Protein AF-A0A6M1SH37-F1 (afdb_monomer_lite)

Organism: NCBI:txid2714858

InterPro domains:
  IPR042099 ANL, N-terminal domain [G3DSA:3.40.50.12780] (3-88)

Structure (mmCIF, N/CA/C/O backbone):
data_AF-A0A6M1SH37-F1
#
_entry.id   AF-A0A6M1SH37-F1
#
loop_
_atom_site.group_PDB
_atom_site.id
_atom_site.type_symbol
_atom_site.label_atom_id
_atom_site.label_alt_id
_atom_site.label_comp_id
_atom_site.label_asym_id
_atom_site.label_entity_id
_atom_site.label_seq_id
_atom_site.pdbx_PDB_ins_code
_atom_site.Cartn_x
_atom_site.Cartn_y
_atom_site.Cartn_z
_atom_site.occupancy
_atom_site.B_iso_or_equiv
_atom_site.auth_seq_id
_atom_site.auth_comp_id
_atom_site.auth_asym_id
_atom_site.auth_atom_id
_atom_site.pdbx_PDB_model_num
ATOM 1 N N . MET A 1 1 ? 3.973 -15.661 -2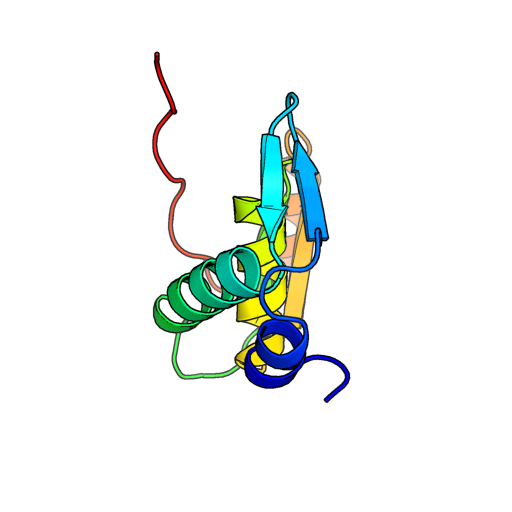.166 1.00 54.16 1 MET A N 1
ATOM 2 C CA . MET A 1 1 ? 4.326 -14.276 -1.790 1.00 54.16 1 MET A CA 1
ATOM 3 C C . MET A 1 1 ? 3.697 -13.984 -0.432 1.00 54.16 1 MET A C 1
ATOM 5 O O . MET A 1 1 ? 2.637 -14.534 -0.172 1.00 54.16 1 MET A O 1
ATOM 9 N N . PHE A 1 2 ? 4.353 -13.228 0.453 1.00 61.03 2 PHE A N 1
ATOM 10 C CA . PHE A 1 2 ? 3.950 -13.089 1.868 1.00 61.03 2 PHE A CA 1
ATOM 11 C C . PHE A 1 2 ? 2.680 -12.244 2.105 1.00 61.03 2 PHE A C 1
ATOM 13 O O . PHE A 1 2 ? 2.158 -12.235 3.214 1.00 61.03 2 PHE A O 1
ATOM 20 N N . PHE A 1 3 ? 2.168 -11.562 1.079 1.00 70.19 3 PHE A N 1
ATOM 21 C CA . PHE A 1 3 ? 1.003 -10.684 1.150 1.00 70.19 3 PHE A CA 1
ATOM 22 C C . PHE A 1 3 ? 0.224 -10.762 -0.170 1.00 70.19 3 PHE A C 1
ATOM 24 O O . PHE A 1 3 ? 0.854 -10.877 -1.221 1.00 70.19 3 PHE A O 1
ATOM 31 N N . SER A 1 4 ? -1.114 -10.715 -0.113 1.00 84.38 4 SER A N 1
ATOM 32 C CA . SER A 1 4 ? -1.933 -10.418 -1.294 1.00 84.38 4 SER A CA 1
ATOM 33 C C . SER A 1 4 ? -3.152 -9.565 -0.954 1.00 84.38 4 SER A C 1
ATOM 35 O O . SER A 1 4 ? -3.719 -9.707 0.135 1.00 84.38 4 SER A O 1
ATOM 37 N N . GLU A 1 5 ? -3.591 -8.723 -1.889 1.00 88.06 5 GLU A N 1
ATOM 38 C CA . GLU A 1 5 ? -4.796 -7.893 -1.737 1.00 88.06 5 GLU A CA 1
ATOM 39 C C . GLU A 1 5 ? -6.028 -8.732 -1.375 1.00 88.06 5 GLU A C 1
ATOM 41 O O . GLU A 1 5 ? -6.778 -8.394 -0.457 1.00 88.06 5 GLU A O 1
ATOM 46 N N . SER A 1 6 ? -6.203 -9.874 -2.042 1.00 88.25 6 SER A N 1
ATOM 47 C CA . SER A 1 6 ? -7.359 -10.746 -1.833 1.00 88.25 6 SER A CA 1
ATOM 48 C C . SER A 1 6 ? -7.342 -11.413 -0.456 1.00 88.25 6 SER A C 1
ATOM 50 O O . SER A 1 6 ? -8.398 -11.624 0.144 1.00 88.25 6 SER A O 1
ATOM 52 N N . HIS A 1 7 ? -6.153 -11.690 0.093 1.00 91.25 7 HIS A N 1
ATOM 53 C CA . HIS A 1 7 ? -6.023 -12.158 1.471 1.00 91.25 7 HIS A CA 1
ATOM 54 C C . HIS A 1 7 ? -6.423 -11.066 2.470 1.00 91.25 7 HIS A C 1
ATOM 56 O O . HIS A 1 7 ? -7.162 -11.355 3.409 1.00 91.25 7 HIS A O 1
ATOM 62 N N . LEU A 1 8 ? -6.037 -9.806 2.242 1.00 90.62 8 LEU A N 1
ATOM 63 C CA . LEU A 1 8 ? -6.488 -8.690 3.081 1.00 90.62 8 LEU A CA 1
ATOM 64 C C . LEU A 1 8 ? -7.998 -8.520 3.051 1.00 90.62 8 LEU A C 1
ATOM 66 O O . LEU A 1 8 ? -8.638 -8.444 4.098 1.00 90.62 8 LEU A O 1
ATOM 70 N N . ARG A 1 9 ? -8.578 -8.534 1.853 1.00 93.88 9 ARG A N 1
ATOM 71 C CA . ARG A 1 9 ? -10.023 -8.417 1.665 1.00 93.88 9 ARG A CA 1
ATOM 72 C C . ARG A 1 9 ? -10.807 -9.505 2.395 1.00 93.88 9 ARG A C 1
ATOM 74 O O . ARG A 1 9 ? -11.928 -9.243 2.824 1.00 93.88 9 ARG A O 1
ATOM 81 N N . SER A 1 10 ? -10.233 -10.698 2.572 1.00 95.12 10 SER A N 1
ATOM 82 C CA . SER A 1 10 ? -10.897 -11.810 3.266 1.00 95.12 10 SER A CA 1
ATOM 83 C C . SER A 1 10 ? -11.231 -11.512 4.736 1.00 95.12 10 SER A C 1
ATOM 85 O O . SER A 1 10 ? -12.182 -12.077 5.270 1.00 95.12 10 SER A O 1
ATOM 87 N N . PHE A 1 11 ? -10.522 -10.571 5.369 1.00 95.56 11 PHE A N 1
ATOM 88 C CA . PHE A 1 11 ? -10.830 -10.101 6.722 1.00 95.56 11 PHE A CA 1
ATOM 89 C C . PHE A 1 11 ? -11.973 -9.070 6.761 1.00 95.56 11 PHE A C 1
ATOM 91 O O . PHE A 1 11 ? -12.431 -8.704 7.843 1.00 95.56 11 PHE A O 1
ATOM 98 N N . GLY A 1 12 ? -12.467 -8.621 5.603 1.00 95.12 12 GLY A N 1
ATOM 99 C CA . GLY A 1 12 ? -13.704 -7.856 5.466 1.00 95.12 12 GLY A CA 1
ATOM 100 C C . GLY A 1 12 ? -13.750 -6.582 6.312 1.00 95.12 12 GLY A C 1
ATOM 101 O O . GLY A 1 12 ? -12.844 -5.751 6.272 1.00 95.12 12 GLY A O 1
ATOM 102 N N . ALA A 1 13 ? -14.835 -6.432 7.075 1.00 96.94 13 ALA A N 1
ATOM 103 C CA . ALA A 1 13 ? -15.118 -5.252 7.894 1.00 96.94 13 ALA A CA 1
ATOM 104 C C . ALA A 1 13 ? -14.335 -5.198 9.222 1.00 96.94 13 ALA A C 1
ATOM 106 O O . ALA A 1 13 ? -14.586 -4.317 10.044 1.00 96.94 13 ALA A O 1
ATOM 107 N N . ASN A 1 14 ? -13.400 -6.122 9.464 1.00 97.81 14 ASN A N 1
ATOM 108 C CA . ASN A 1 14 ? -12.595 -6.088 10.680 1.00 97.81 14 ASN A CA 1
ATOM 109 C C . ASN A 1 14 ? -11.698 -4.832 10.708 1.00 97.81 14 ASN A C 1
ATOM 111 O O . ASN A 1 14 ? -11.163 -4.447 9.661 1.00 97.81 14 ASN A O 1
ATOM 115 N N . PRO A 1 15 ? -11.490 -4.205 11.881 1.00 97.69 15 PRO A N 1
ATOM 116 C CA . PRO A 1 15 ? -10.536 -3.110 12.047 1.00 97.69 15 PRO A CA 1
ATOM 117 C C . PRO A 1 15 ? -9.124 -3.496 11.591 1.00 97.69 15 PRO A C 1
ATOM 119 O O . PRO A 1 15 ? -8.627 -4.555 11.969 1.00 97.69 15 PRO A O 1
ATOM 122 N N . CYS A 1 16 ? -8.472 -2.630 10.812 1.00 96.00 16 CYS A N 1
ATOM 123 C CA . CYS A 1 16 ? -7.122 -2.852 10.288 1.00 96.00 16 CYS A CA 1
ATOM 124 C C . CYS A 1 16 ? -6.151 -1.754 10.732 1.00 96.00 16 CYS A C 1
ATOM 126 O O . CYS A 1 16 ? -5.157 -2.040 11.396 1.00 96.00 16 CYS A O 1
ATOM 128 N N . LEU A 1 17 ? -6.451 -0.495 10.399 1.00 95.88 17 LEU A N 1
ATOM 129 C CA . LEU A 1 17 ? -5.594 0.653 10.703 1.00 95.88 17 LEU A CA 1
ATOM 130 C C . LEU A 1 17 ? -6.352 1.684 11.529 1.00 95.88 17 LEU A C 1
ATOM 132 O O . LEU A 1 17 ? -7.539 1.914 11.306 1.00 95.88 17 LEU A O 1
ATOM 136 N N . VAL A 1 18 ? -5.644 2.336 12.449 1.00 95.81 18 VAL A N 1
ATOM 137 C CA . VAL A 1 18 ? -6.158 3.456 13.242 1.00 95.81 18 VAL A CA 1
ATOM 138 C C . VAL A 1 18 ? -5.285 4.670 12.971 1.00 95.81 18 VAL A C 1
ATOM 140 O O . VAL A 1 18 ? -4.066 4.598 13.108 1.00 95.81 18 VAL A O 1
ATOM 143 N N . HIS A 1 19 ? -5.904 5.778 12.579 1.00 95.00 19 HIS A N 1
ATOM 144 C CA . HIS A 1 19 ? -5.217 7.033 12.302 1.00 95.00 19 HIS A CA 1
ATOM 145 C C . HIS A 1 19 ? -6.135 8.205 12.644 1.00 95.00 19 HIS A C 1
ATOM 147 O O . HIS A 1 19 ? -7.273 8.237 12.184 1.00 95.00 19 HIS A O 1
ATOM 153 N N . GLU A 1 20 ? -5.658 9.131 13.480 1.00 94.25 20 GLU A N 1
ATOM 154 C CA . GLU A 1 20 ? -6.391 10.351 13.869 1.00 94.25 20 GLU A CA 1
ATOM 155 C C . GLU A 1 20 ? -7.840 10.090 14.332 1.00 94.25 20 GLU A C 1
ATOM 157 O O . GLU A 1 20 ? -8.781 10.787 13.968 1.00 94.25 20 GLU A O 1
ATOM 162 N N . GLY A 1 21 ? -8.042 9.032 15.125 1.00 94.19 21 GLY A N 1
ATOM 163 C CA . GLY A 1 21 ? -9.364 8.654 15.643 1.00 94.19 21 GLY A CA 1
ATOM 164 C C . GLY A 1 21 ? -10.281 7.956 14.631 1.00 94.19 21 GLY A C 1
ATOM 165 O O . GLY A 1 21 ? -11.355 7.492 15.009 1.00 94.19 21 GLY A O 1
ATOM 166 N N . ARG A 1 22 ? -9.856 7.808 13.371 1.00 95.88 22 ARG A N 1
ATOM 167 C CA . ARG A 1 22 ? -10.553 7.014 12.357 1.00 95.88 22 ARG A CA 1
ATOM 168 C C . ARG A 1 22 ? -9.993 5.597 12.299 1.00 95.88 22 ARG A C 1
ATOM 170 O O . ARG A 1 22 ? -8.781 5.387 12.275 1.00 95.88 22 ARG A O 1
ATOM 177 N N . VAL A 1 23 ? -10.895 4.625 12.209 1.00 97.19 23 VAL A N 1
ATOM 178 C CA . VAL A 1 23 ? -10.562 3.220 11.959 1.00 97.19 23 VAL A CA 1
ATOM 179 C C . VAL A 1 23 ? -10.856 2.903 10.497 1.00 97.19 23 VAL A C 1
ATOM 181 O O . VAL A 1 23 ? -11.964 3.146 10.031 1.00 97.19 23 VAL A O 1
ATOM 184 N N . SER A 1 24 ? -9.864 2.376 9.783 1.00 96.94 24 SER A N 1
ATOM 185 C CA . SER A 1 24 ? -10.042 1.783 8.454 1.00 96.94 24 SER A CA 1
ATOM 186 C C . SER A 1 24 ? -10.133 0.268 8.586 1.00 96.94 24 SER A C 1
ATOM 188 O O . SER A 1 24 ? -9.346 -0.353 9.309 1.00 96.94 24 SER A O 1
ATOM 190 N N . THR A 1 25 ? -11.086 -0.327 7.885 1.00 97.69 25 THR A N 1
ATOM 191 C CA . THR A 1 25 ? -11.280 -1.774 7.809 1.00 97.69 25 THR A CA 1
ATOM 192 C C . THR A 1 25 ? -10.289 -2.426 6.850 1.00 97.69 25 THR A C 1
ATOM 194 O O . THR A 1 25 ? -9.704 -1.774 5.983 1.00 97.69 25 THR A O 1
ATOM 197 N N . TYR A 1 26 ? -10.117 -3.740 6.971 1.00 97.31 26 TYR A N 1
ATOM 198 C CA . TYR A 1 26 ? -9.295 -4.516 6.043 1.00 97.31 26 TYR A CA 1
ATOM 199 C C . TYR A 1 26 ? -9.774 -4.407 4.588 1.00 97.31 26 TYR A C 1
ATOM 201 O O . TYR A 1 26 ? -8.949 -4.287 3.684 1.00 97.31 26 TYR A O 1
ATOM 209 N N . ALA A 1 27 ? -11.091 -4.396 4.356 1.00 96.69 27 ALA A N 1
ATOM 210 C CA . ALA A 1 27 ? -11.665 -4.205 3.026 1.00 96.69 27 ALA A CA 1
ATOM 211 C C . ALA A 1 27 ? -11.322 -2.828 2.432 1.00 96.69 27 ALA A C 1
ATOM 213 O O . ALA A 1 27 ? -10.935 -2.751 1.269 1.00 96.69 27 ALA A O 1
ATOM 214 N N . GLU A 1 28 ? -11.403 -1.753 3.222 1.00 96.94 28 GLU A N 1
ATOM 215 C CA . GLU A 1 28 ? -11.030 -0.404 2.767 1.00 96.94 28 GLU A CA 1
ATOM 216 C C . GLU A 1 28 ? -9.534 -0.305 2.445 1.00 96.94 28 GLU A C 1
ATOM 218 O O . GLU A 1 28 ? -9.156 0.243 1.411 1.00 96.94 28 GLU A O 1
ATOM 223 N N . VAL A 1 29 ? -8.671 -0.885 3.287 1.00 96.44 29 VAL A N 1
ATOM 224 C CA . VAL A 1 29 ? -7.222 -0.917 3.032 1.00 96.44 29 VAL A CA 1
ATOM 225 C C . VAL A 1 29 ? -6.898 -1.741 1.782 1.00 96.44 29 VAL A C 1
ATOM 227 O O . VAL A 1 29 ? -6.039 -1.338 0.999 1.00 96.44 29 VAL A O 1
ATOM 230 N N . ALA A 1 30 ? -7.600 -2.856 1.552 1.00 96.38 30 ALA A N 1
ATOM 231 C CA . ALA A 1 30 ? -7.442 -3.671 0.347 1.00 96.38 30 ALA A CA 1
ATOM 232 C C . ALA A 1 30 ? -7.809 -2.893 -0.928 1.00 96.38 30 ALA A C 1
ATOM 234 O O . ALA A 1 30 ? -7.079 -2.961 -1.915 1.00 96.38 30 ALA A O 1
ATOM 235 N N . GLU A 1 31 ? -8.894 -2.111 -0.907 1.00 96.31 31 GLU A N 1
ATOM 236 C CA . GLU A 1 31 ? -9.262 -1.256 -2.045 1.00 96.31 31 GLU A CA 1
ATOM 237 C C . GLU A 1 31 ? -8.207 -0.186 -2.332 1.00 96.31 31 GLU A C 1
ATOM 239 O O . GLU A 1 31 ? -7.819 0.002 -3.487 1.00 96.31 31 GLU A O 1
ATOM 244 N N . LEU A 1 32 ? -7.697 0.481 -1.293 1.00 95.50 32 LEU A N 1
ATOM 245 C CA . LEU A 1 32 ? -6.631 1.471 -1.449 1.00 95.50 32 LEU A CA 1
ATOM 246 C C . LEU A 1 32 ? -5.348 0.833 -2.000 1.00 95.50 32 LEU A C 1
ATOM 248 O O . LEU A 1 32 ? -4.715 1.390 -2.896 1.00 95.50 32 LEU A O 1
ATOM 252 N N . ALA A 1 33 ? -4.983 -0.357 -1.515 1.00 95.31 33 ALA A N 1
ATOM 253 C CA . ALA A 1 33 ? -3.814 -1.088 -1.997 1.00 95.31 33 ALA A CA 1
ATOM 254 C C . ALA A 1 33 ? -3.972 -1.491 -3.469 1.00 95.31 33 ALA A C 1
ATOM 256 O O . ALA A 1 33 ? -3.059 -1.298 -4.272 1.00 95.31 33 ALA A O 1
ATOM 257 N N . LYS A 1 34 ? -5.158 -1.972 -3.854 1.00 95.38 34 LYS A N 1
ATOM 258 C CA . LYS A 1 34 ? -5.494 -2.297 -5.243 1.00 95.38 34 LYS A CA 1
ATOM 259 C C . LYS A 1 34 ? -5.422 -1.079 -6.157 1.00 95.38 34 LYS A C 1
ATOM 261 O O . LYS A 1 34 ? -4.932 -1.185 -7.280 1.00 95.38 34 LYS A O 1
ATOM 266 N N . ALA A 1 35 ? -5.929 0.066 -5.702 1.00 94.75 35 ALA A N 1
ATOM 267 C CA . ALA A 1 35 ? -5.855 1.317 -6.444 1.00 94.75 35 ALA A CA 1
ATOM 268 C C . ALA A 1 35 ? -4.394 1.744 -6.645 1.00 94.75 35 ALA A C 1
ATOM 270 O O . ALA A 1 35 ? -3.989 1.993 -7.777 1.00 94.75 35 ALA A O 1
ATOM 271 N N . ALA A 1 36 ? -3.585 1.707 -5.584 1.00 92.44 36 ALA A N 1
ATOM 272 C CA . ALA A 1 36 ? -2.163 2.024 -5.655 1.00 92.44 36 ALA A CA 1
ATOM 273 C C . ALA A 1 36 ? -1.391 1.096 -6.607 1.00 92.44 36 ALA A C 1
ATOM 275 O O . ALA A 1 36 ? -0.572 1.571 -7.390 1.00 92.44 36 ALA A O 1
ATOM 276 N N . ALA A 1 37 ? -1.675 -0.210 -6.582 1.00 93.06 37 ALA A N 1
ATOM 277 C CA . ALA A 1 37 ? -1.044 -1.192 -7.463 1.00 93.06 37 ALA A CA 1
ATOM 278 C C . ALA A 1 37 ? -1.293 -0.900 -8.954 1.00 93.06 37 ALA A C 1
ATOM 280 O O . ALA A 1 37 ? -0.412 -1.105 -9.784 1.00 93.06 37 ALA A O 1
ATOM 281 N N . ARG A 1 38 ? -2.477 -0.380 -9.307 1.00 93.19 38 ARG A N 1
ATOM 282 C CA . ARG A 1 38 ? -2.840 -0.036 -10.696 1.00 93.19 38 ARG A CA 1
ATOM 283 C C . ARG A 1 38 ? -2.068 1.154 -11.260 1.00 93.19 38 ARG A C 1
ATOM 285 O O . ARG A 1 38 ? -2.011 1.303 -12.475 1.00 93.19 38 ARG A O 1
ATOM 292 N N . GLU A 1 39 ? -1.507 2.000 -10.401 1.00 91.06 39 GLU A N 1
ATOM 293 C CA . GLU A 1 39 ? -0.689 3.145 -10.814 1.00 91.06 39 GLU A CA 1
ATOM 294 C C . GLU A 1 39 ? 0.768 2.762 -11.103 1.00 91.06 39 GLU A C 1
ATOM 296 O O . GLU A 1 39 ? 1.551 3.607 -11.543 1.00 91.06 39 GLU A O 1
ATOM 301 N N . LEU A 1 40 ? 1.160 1.517 -10.813 1.00 91.25 40 LEU A N 1
ATOM 302 C CA . LEU A 1 40 ? 2.540 1.071 -10.942 1.00 91.25 40 LEU A CA 1
ATOM 303 C C . LEU A 1 40 ? 2.871 0.641 -12.378 1.00 91.25 40 LEU A C 1
ATOM 305 O O . LEU A 1 40 ? 1.993 0.207 -13.130 1.00 91.25 40 LEU A O 1
ATOM 309 N N . PRO A 1 41 ? 4.151 0.736 -12.778 1.00 89.50 41 PRO A N 1
ATOM 310 C CA . PRO A 1 41 ? 4.611 0.187 -14.046 1.00 89.50 41 PRO A CA 1
ATOM 311 C C . PRO A 1 41 ? 4.360 -1.322 -14.129 1.00 89.50 41 PRO A C 1
ATOM 313 O O . PRO A 1 41 ? 4.526 -2.033 -13.147 1.00 89.50 41 PRO A O 1
ATOM 316 N N . ALA A 1 42 ? 4.051 -1.831 -15.324 1.00 88.62 42 ALA A N 1
ATOM 317 C CA . ALA A 1 42 ? 3.838 -3.267 -15.527 1.00 88.62 42 ALA A CA 1
ATOM 318 C C . ALA A 1 42 ? 5.105 -4.114 -15.287 1.00 88.62 42 ALA A C 1
ATOM 320 O O . ALA A 1 42 ? 5.012 -5.290 -14.940 1.00 88.62 42 ALA A O 1
ATOM 321 N N . GLU A 1 43 ? 6.289 -3.532 -15.498 1.00 90.69 43 GLU A N 1
ATOM 322 C CA . GLU A 1 43 ? 7.563 -4.205 -15.256 1.00 90.69 43 GLU A CA 1
ATOM 323 C C . GLU A 1 43 ? 7.976 -4.087 -13.784 1.00 90.69 43 GLU A C 1
ATOM 325 O O . GLU A 1 43 ? 8.123 -2.980 -13.246 1.00 90.69 43 GLU A O 1
ATOM 330 N N . GLN A 1 44 ? 8.210 -5.247 -13.160 1.00 91.44 44 GLN A N 1
ATOM 331 C CA . GLN A 1 44 ? 8.674 -5.357 -11.780 1.00 91.44 44 GLN A CA 1
ATOM 332 C C . GLN A 1 44 ? 10.010 -4.641 -11.608 1.00 91.44 44 GLN A C 1
ATOM 334 O O . GLN A 1 44 ? 10.990 -4.907 -12.299 1.00 91.44 44 GLN A O 1
ATOM 339 N N . GLN A 1 45 ? 10.049 -3.743 -10.636 1.00 91.69 45 GLN A N 1
ATOM 340 C CA . GLN A 1 45 ? 11.219 -2.929 -10.339 1.00 91.69 45 GLN A CA 1
ATOM 341 C C . GLN A 1 45 ? 11.194 -2.480 -8.884 1.00 91.69 45 GLN A C 1
ATOM 343 O O . GLN A 1 45 ? 10.198 -2.648 -8.179 1.00 91.69 45 GLN A O 1
ATOM 348 N N . LEU A 1 46 ? 12.297 -1.893 -8.441 1.00 91.31 46 LEU A N 1
ATOM 349 C CA . LEU A 1 46 ? 12.392 -1.269 -7.133 1.00 91.31 46 LEU A CA 1
ATOM 350 C C . LEU A 1 46 ? 11.633 0.060 -7.130 1.00 91.31 46 LEU A C 1
ATOM 352 O O . LEU A 1 46 ? 11.896 0.910 -7.974 1.00 91.31 46 LEU A O 1
ATOM 356 N N . ILE A 1 47 ? 10.734 0.250 -6.173 1.00 90.94 47 ILE A N 1
ATOM 357 C CA . ILE A 1 47 ? 9.889 1.436 -6.046 1.00 90.94 47 ILE A CA 1
ATOM 358 C C . ILE A 1 47 ? 10.208 2.137 -4.727 1.00 90.94 47 ILE A C 1
ATOM 360 O O . ILE A 1 47 ? 10.185 1.528 -3.656 1.00 90.94 47 ILE A O 1
ATOM 364 N N . ALA A 1 48 ? 10.519 3.429 -4.799 1.00 89.69 48 ALA A N 1
ATOM 365 C CA . ALA A 1 48 ? 10.701 4.261 -3.615 1.00 89.69 48 ALA A CA 1
ATOM 366 C C . ALA A 1 48 ? 9.349 4.828 -3.172 1.00 89.69 48 ALA A C 1
ATOM 368 O O . ALA A 1 48 ? 8.677 5.483 -3.966 1.00 89.69 48 ALA A O 1
ATOM 369 N N . ILE A 1 49 ? 8.963 4.595 -1.918 1.00 88.56 49 ILE A N 1
ATOM 370 C CA . ILE A 1 49 ? 7.713 5.110 -1.345 1.00 88.56 49 ILE A CA 1
ATOM 371 C C . ILE A 1 49 ? 8.057 6.035 -0.185 1.00 88.56 49 ILE A C 1
ATOM 373 O O . ILE A 1 49 ? 8.688 5.615 0.785 1.00 88.56 49 ILE A O 1
ATOM 377 N N . GLU A 1 50 ? 7.625 7.291 -0.290 1.00 85.81 50 GLU A N 1
ATOM 378 C CA . GLU A 1 50 ? 7.640 8.226 0.833 1.00 85.81 50 GLU A CA 1
ATOM 379 C C . GLU A 1 50 ? 6.615 7.752 1.873 1.00 85.81 50 GLU A C 1
ATOM 381 O O . GLU A 1 50 ? 5.413 7.685 1.610 1.00 85.81 50 GLU A O 1
ATOM 386 N N . MET A 1 51 ? 7.106 7.361 3.043 1.00 88.75 51 MET A N 1
ATOM 387 C CA . MET A 1 51 ? 6.302 6.829 4.131 1.00 88.75 51 MET A CA 1
ATOM 388 C C . MET A 1 51 ? 5.902 7.960 5.074 1.00 88.75 51 MET A C 1
ATOM 390 O O . MET A 1 51 ? 6.744 8.618 5.697 1.00 88.75 51 MET A O 1
ATOM 394 N N . THR A 1 52 ? 4.591 8.141 5.201 1.00 88.75 52 THR A N 1
ATOM 395 C CA . THR A 1 52 ? 3.936 8.906 6.267 1.00 88.75 52 THR A CA 1
ATOM 396 C C . THR A 1 52 ? 3.176 7.939 7.177 1.00 88.75 52 THR A C 1
ATOM 398 O O . THR A 1 52 ? 2.921 6.793 6.804 1.00 88.75 52 THR A O 1
ATOM 401 N N . GLN A 1 53 ? 2.777 8.377 8.373 1.00 87.50 53 GLN A N 1
ATOM 402 C CA . GLN A 1 53 ? 1.970 7.563 9.295 1.00 87.50 53 GLN A CA 1
ATOM 403 C C . GLN A 1 53 ? 0.482 7.523 8.897 1.00 87.50 53 GLN A C 1
ATOM 405 O O . GLN A 1 53 ? -0.385 7.576 9.761 1.00 87.50 53 GLN A O 1
ATOM 410 N N . THR A 1 54 ? 0.178 7.454 7.598 1.00 91.75 54 THR A N 1
ATOM 411 C CA . THR A 1 54 ? -1.191 7.509 7.066 1.00 91.75 54 THR A CA 1
ATOM 412 C C . THR A 1 54 ? -1.634 6.153 6.502 1.00 91.75 54 THR A C 1
ATOM 414 O O . THR A 1 54 ? -0.806 5.401 5.973 1.00 91.75 54 THR A O 1
ATOM 417 N N . PRO A 1 55 ? -2.943 5.832 6.533 1.00 93.94 55 PRO A N 1
ATOM 418 C CA . PRO A 1 55 ? -3.471 4.624 5.899 1.00 93.94 55 PRO A CA 1
ATOM 419 C C . PRO A 1 55 ? -3.142 4.524 4.405 1.00 93.94 55 PRO A C 1
ATOM 421 O O . PRO A 1 55 ? -2.874 3.432 3.912 1.00 93.94 55 PRO A O 1
ATOM 424 N N . ALA A 1 56 ? -3.098 5.657 3.696 1.00 92.75 56 ALA A N 1
ATOM 425 C CA . ALA A 1 56 ? -2.756 5.710 2.278 1.00 92.75 56 ALA A CA 1
ATOM 426 C C . ALA A 1 56 ? -1.304 5.276 2.008 1.00 92.75 56 ALA A C 1
ATOM 428 O O . ALA A 1 56 ? -1.061 4.503 1.082 1.00 92.75 56 ALA A O 1
ATOM 429 N N . ALA A 1 57 ? -0.341 5.707 2.833 1.00 93.06 57 ALA A N 1
ATOM 430 C CA . ALA A 1 57 ? 1.057 5.300 2.679 1.00 93.06 57 ALA A CA 1
ATOM 431 C C . ALA A 1 57 ? 1.242 3.794 2.919 1.00 93.06 57 ALA A C 1
ATOM 433 O O . ALA A 1 57 ? 1.921 3.118 2.143 1.00 93.06 57 ALA A O 1
ATOM 434 N N . ILE A 1 58 ? 0.572 3.251 3.942 1.00 94.31 58 ILE A N 1
ATOM 435 C CA . ILE A 1 58 ? 0.548 1.806 4.198 1.00 94.31 58 ILE A CA 1
ATOM 436 C C . ILE A 1 58 ? -0.097 1.064 3.024 1.00 94.31 58 ILE A C 1
ATOM 438 O O . ILE A 1 58 ? 0.488 0.117 2.509 1.00 94.31 58 ILE A O 1
ATOM 442 N N . ALA A 1 59 ? -1.255 1.509 2.538 1.00 94.50 59 ALA A N 1
ATOM 443 C CA . ALA A 1 59 ? -1.912 0.889 1.393 1.00 94.50 59 ALA A CA 1
ATOM 444 C C . ALA A 1 59 ? -1.032 0.913 0.132 1.00 94.50 59 ALA A C 1
ATOM 446 O O . ALA A 1 59 ? -0.949 -0.090 -0.573 1.00 94.50 59 ALA A O 1
ATOM 447 N N . ARG A 1 60 ? -0.306 2.009 -0.121 1.00 93.94 60 ARG A N 1
ATOM 448 C CA . ARG A 1 60 ? 0.637 2.111 -1.243 1.00 93.94 60 ARG A CA 1
ATOM 449 C C . ARG A 1 60 ? 1.795 1.127 -1.107 1.00 93.94 60 ARG A C 1
ATOM 451 O O . ARG A 1 60 ? 2.137 0.464 -2.084 1.00 93.94 60 ARG A O 1
ATOM 458 N N . TYR A 1 61 ? 2.351 0.981 0.095 1.00 94.19 61 TYR A N 1
ATOM 459 C CA . TYR A 1 61 ? 3.361 -0.035 0.395 1.00 94.19 61 TYR A CA 1
ATOM 460 C C . TYR A 1 61 ? 2.844 -1.447 0.092 1.00 94.19 61 TYR A C 1
ATOM 462 O O . TYR A 1 61 ? 3.471 -2.198 -0.654 1.00 94.19 61 TYR A O 1
ATOM 470 N N . LEU A 1 62 ? 1.656 -1.770 0.598 1.00 94.50 62 LEU A N 1
ATOM 471 C CA . LEU A 1 62 ? 1.023 -3.072 0.430 1.00 94.50 62 LEU A CA 1
ATOM 472 C C . LEU A 1 62 ? 0.674 -3.387 -1.031 1.00 94.50 62 LEU A C 1
ATOM 474 O O . LEU A 1 62 ? 0.991 -4.471 -1.511 1.00 94.50 62 LEU A O 1
ATOM 478 N N . GLY A 1 63 ? 0.083 -2.435 -1.754 1.00 94.56 63 GLY A N 1
ATOM 479 C CA . GLY A 1 63 ? -0.228 -2.580 -3.178 1.00 94.56 63 GLY A CA 1
ATOM 480 C C . GLY A 1 63 ? 1.020 -2.758 -4.039 1.00 94.56 63 GLY A C 1
ATOM 481 O O . GLY A 1 63 ? 1.019 -3.541 -4.983 1.00 94.56 63 GLY A O 1
ATOM 482 N N . THR A 1 64 ? 2.119 -2.094 -3.676 1.00 94.50 64 THR A N 1
ATOM 483 C CA . THR A 1 64 ? 3.402 -2.249 -4.377 1.00 94.50 64 THR A CA 1
ATOM 484 C C . THR A 1 64 ? 3.990 -3.641 -4.188 1.00 94.50 64 THR A C 1
ATOM 486 O O . THR A 1 64 ? 4.445 -4.250 -5.157 1.00 94.50 64 THR A O 1
ATOM 489 N N . LEU A 1 65 ? 3.921 -4.177 -2.967 1.00 93.56 65 LEU A N 1
ATOM 490 C CA . LEU A 1 65 ? 4.318 -5.556 -2.707 1.00 93.56 65 LEU A CA 1
ATOM 491 C C . LEU A 1 65 ? 3.414 -6.554 -3.440 1.00 93.56 65 LEU A C 1
ATOM 493 O O . LEU A 1 65 ? 3.932 -7.459 -4.078 1.00 93.56 65 LEU A O 1
ATOM 497 N N . ASP A 1 66 ? 2.091 -6.389 -3.394 1.00 93.31 66 ASP A N 1
ATOM 498 C CA . ASP A 1 66 ? 1.140 -7.272 -4.093 1.00 93.31 66 ASP A CA 1
ATOM 499 C C . ASP A 1 66 ? 1.383 -7.312 -5.612 1.00 93.31 66 ASP A C 1
ATOM 501 O O . ASP A 1 66 ? 1.315 -8.371 -6.231 1.00 93.31 66 ASP A O 1
ATOM 505 N N . ALA A 1 67 ? 1.764 -6.176 -6.203 1.00 92.88 67 ALA A N 1
ATOM 506 C CA . ALA A 1 67 ? 2.101 -6.058 -7.621 1.00 92.88 67 ALA A CA 1
ATOM 507 C C . ALA A 1 67 ? 3.462 -6.676 -8.015 1.00 92.88 67 ALA A C 1
ATOM 509 O O . ALA A 1 67 ? 3.837 -6.632 -9.186 1.00 92.88 67 ALA A O 1
ATOM 510 N N . GLY A 1 68 ? 4.220 -7.260 -7.080 1.00 93.12 68 GLY A N 1
ATOM 511 C CA . GLY A 1 68 ? 5.500 -7.910 -7.388 1.00 93.12 68 GLY A CA 1
ATOM 512 C C . GLY A 1 68 ? 6.724 -6.995 -7.306 1.00 93.12 68 GLY A C 1
ATOM 513 O O . GLY A 1 68 ? 7.836 -7.444 -7.576 1.00 93.12 68 GLY A O 1
ATOM 514 N N . HIS A 1 69 ? 6.558 -5.725 -6.937 1.00 93.06 69 HIS A N 1
ATOM 515 C CA . HIS A 1 69 ? 7.674 -4.789 -6.843 1.00 93.06 69 HIS A CA 1
ATOM 516 C C . HIS A 1 69 ? 8.422 -4.925 -5.514 1.00 93.06 69 HIS A C 1
ATOM 518 O O . HIS A 1 69 ? 7.851 -5.228 -4.464 1.00 93.06 69 HIS A O 1
ATOM 524 N N . ALA A 1 70 ? 9.719 -4.625 -5.545 1.00 92.25 70 ALA A N 1
ATOM 525 C CA . ALA A 1 70 ? 10.489 -4.393 -4.331 1.00 92.25 70 ALA A CA 1
ATOM 526 C C . ALA A 1 70 ? 10.267 -2.951 -3.856 1.00 92.25 70 ALA A C 1
ATOM 528 O O . ALA A 1 70 ? 10.141 -2.045 -4.678 1.00 92.25 70 ALA A O 1
ATOM 529 N N . VAL A 1 71 ? 10.265 -2.717 -2.543 1.00 91.12 71 VAL A N 1
ATOM 530 C CA . VAL A 1 71 ? 10.003 -1.386 -1.975 1.00 91.12 71 VAL A CA 1
ATOM 531 C C . VAL A 1 71 ? 11.192 -0.876 -1.169 1.00 91.12 71 VAL A C 1
ATOM 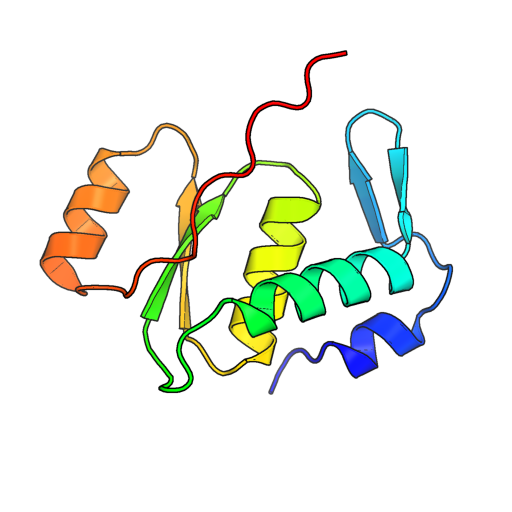533 O O . VAL A 1 71 ? 11.718 -1.595 -0.322 1.00 91.12 71 VAL A O 1
ATOM 536 N N . ILE A 1 72 ? 11.561 0.391 -1.380 1.00 90.00 72 ILE A N 1
ATOM 537 C CA . ILE A 1 72 ? 12.356 1.173 -0.424 1.00 90.00 72 ILE A CA 1
ATOM 538 C C . ILE A 1 72 ? 11.416 2.153 0.286 1.00 90.00 72 ILE A C 1
ATOM 540 O O . ILE A 1 72 ? 10.995 3.133 -0.335 1.00 90.00 72 ILE A O 1
ATOM 544 N N . PRO A 1 73 ? 11.091 1.925 1.570 1.00 88.62 73 PRO A N 1
ATOM 545 C CA . PRO A 1 73 ? 10.399 2.919 2.373 1.00 88.62 73 PRO A CA 1
ATOM 546 C C . PRO A 1 73 ? 11.369 4.043 2.739 1.00 88.62 73 PRO A C 1
ATOM 548 O O . PRO A 1 73 ? 12.469 3.793 3.235 1.00 88.62 73 PRO A O 1
ATOM 551 N N . ILE A 1 74 ? 10.959 5.285 2.509 1.00 86.88 74 ILE A N 1
ATOM 552 C CA . ILE A 1 74 ? 11.735 6.472 2.864 1.00 86.88 74 ILE A CA 1
ATOM 553 C C . ILE A 1 74 ? 10.874 7.307 3.788 1.00 86.88 74 ILE A C 1
ATOM 555 O O . ILE A 1 74 ? 9.823 7.796 3.386 1.00 86.88 74 ILE A O 1
ATOM 559 N N . MET A 1 75 ? 11.298 7.440 5.038 1.00 81.75 75 MET A N 1
ATOM 560 C CA . MET A 1 75 ? 10.557 8.227 6.014 1.00 81.75 75 MET A CA 1
ATOM 561 C C . MET A 1 75 ? 10.550 9.700 5.598 1.00 81.75 75 MET A C 1
ATOM 563 O O . MET A 1 75 ? 11.569 10.234 5.157 1.00 81.75 75 MET A O 1
ATOM 567 N N . THR A 1 76 ? 9.391 10.343 5.727 1.00 81.12 76 THR A N 1
ATOM 568 C CA . THR A 1 76 ? 9.234 11.775 5.430 1.00 81.12 76 THR A CA 1
ATOM 569 C C . THR A 1 76 ? 10.246 12.597 6.240 1.00 81.12 76 THR A C 1
ATOM 571 O O . THR A 1 76 ? 10.434 12.328 7.426 1.00 81.12 76 THR A O 1
ATOM 574 N N . GLY A 1 77 ? 10.890 13.586 5.610 1.00 80.75 77 GLY A N 1
ATOM 575 C CA . GLY A 1 77 ? 11.927 14.422 6.235 1.00 80.75 77 GLY A CA 1
ATOM 576 C C . GLY A 1 77 ? 13.345 13.834 6.221 1.00 80.75 77 GLY A C 1
ATOM 577 O O . GLY A 1 77 ? 14.199 14.310 6.964 1.00 80.75 77 GLY A O 1
ATOM 578 N N . HIS A 1 78 ? 13.581 12.792 5.414 1.00 81.31 78 HIS A N 1
ATOM 579 C CA . HIS A 1 78 ? 14.901 12.196 5.170 1.00 81.31 78 HIS A CA 1
ATOM 580 C C . HIS A 1 78 ? 15.276 12.231 3.679 1.00 81.31 78 HIS A C 1
ATOM 582 O O . HIS A 1 78 ? 15.548 11.202 3.044 1.00 81.31 78 HIS A O 1
ATOM 588 N N . GLU A 1 79 ? 15.251 13.419 3.076 1.00 78.81 79 GLU A N 1
ATOM 589 C CA . GLU A 1 79 ? 15.531 13.629 1.652 1.00 78.81 79 GLU A CA 1
ATOM 590 C C . GLU A 1 79 ? 16.943 13.166 1.248 1.00 78.81 79 GLU A C 1
ATOM 592 O O . GLU A 1 79 ? 17.169 12.748 0.108 1.00 78.81 79 GLU A O 1
ATOM 597 N N . GLU A 1 80 ? 17.895 13.169 2.181 1.00 84.69 80 GLU A N 1
ATOM 598 C CA . GLU A 1 80 ? 19.246 12.649 1.984 1.00 84.69 80 GLU A CA 1
ATOM 599 C C . GLU A 1 80 ? 19.261 11.139 1.714 1.00 84.69 80 GLU A C 1
ATOM 601 O O . GLU A 1 80 ? 20.016 10.662 0.857 1.00 84.69 80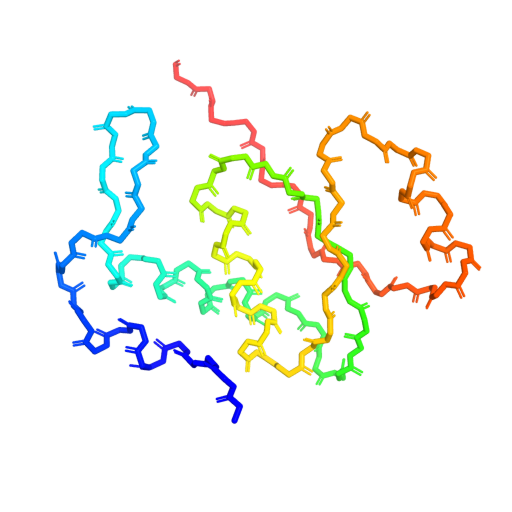 GLU A O 1
ATOM 606 N N . LEU A 1 81 ? 18.391 10.381 2.389 1.00 78.69 81 LEU A N 1
ATOM 607 C CA . LEU A 1 81 ? 18.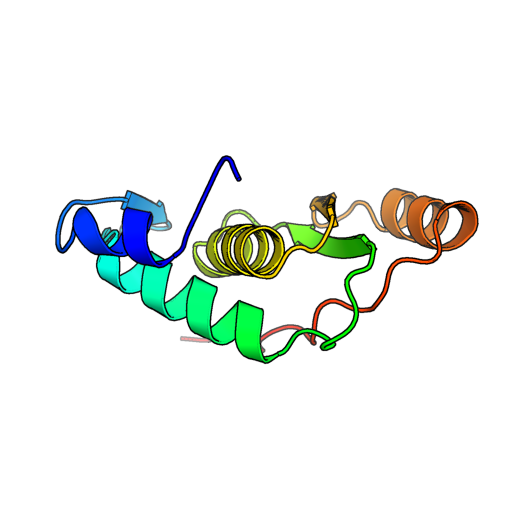262 8.940 2.182 1.00 78.69 81 LEU A CA 1
ATOM 608 C C . LEU A 1 81 ? 17.616 8.644 0.829 1.00 78.69 81 LEU A C 1
ATOM 610 O O . LEU A 1 81 ? 18.054 7.721 0.138 1.00 78.69 81 LEU A O 1
ATOM 614 N N . LEU A 1 82 ? 16.648 9.464 0.404 1.00 77.00 82 LEU A N 1
ATOM 615 C CA . LEU A 1 82 ? 16.086 9.393 -0.946 1.00 77.00 82 LEU A CA 1
ATOM 616 C C . LEU A 1 82 ? 17.159 9.635 -2.006 1.00 77.00 82 LEU A C 1
ATOM 618 O O . LEU A 1 82 ? 17.293 8.839 -2.936 1.00 77.00 82 LEU A O 1
ATOM 622 N N . ALA A 1 83 ? 17.956 10.693 -1.856 1.00 79.31 83 ALA A N 1
ATOM 623 C CA . ALA A 1 83 ? 19.021 11.013 -2.800 1.00 79.31 83 ALA A CA 1
ATOM 624 C C . ALA A 1 83 ? 20.056 9.877 -2.900 1.00 79.31 83 ALA A C 1
AT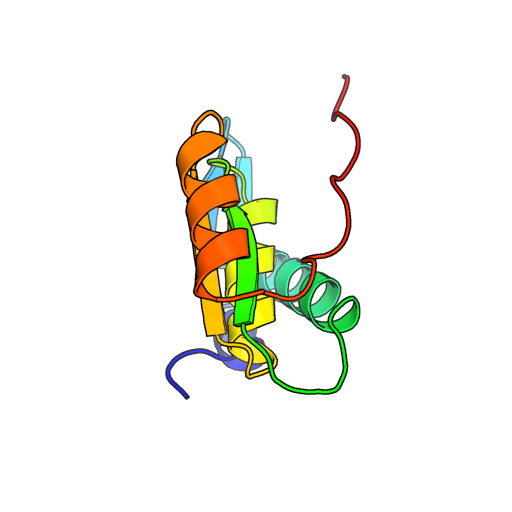OM 626 O O . ALA A 1 83 ? 20.469 9.498 -4.003 1.00 79.31 83 ALA A O 1
ATOM 627 N N . LEU A 1 84 ? 20.439 9.283 -1.765 1.00 82.12 84 LEU A N 1
ATOM 628 C CA . LEU A 1 84 ? 21.351 8.141 -1.736 1.00 82.12 84 LEU A CA 1
ATOM 629 C C . LEU A 1 84 ? 20.737 6.900 -2.398 1.00 82.12 84 LEU A C 1
ATOM 631 O O . LEU A 1 84 ? 21.408 6.241 -3.198 1.00 82.12 84 LEU A O 1
ATOM 635 N N . ALA A 1 85 ? 19.468 6.601 -2.112 1.00 78.94 85 ALA A N 1
ATOM 636 C CA . ALA A 1 85 ? 18.758 5.471 -2.700 1.00 78.94 85 ALA A CA 1
ATOM 637 C C . ALA A 1 85 ? 18.637 5.614 -4.225 1.00 78.94 85 ALA A C 1
ATOM 639 O O . ALA A 1 85 ? 18.935 4.670 -4.961 1.00 78.94 85 ALA A O 1
ATOM 640 N N . VAL A 1 86 ? 18.302 6.812 -4.713 1.00 80.38 86 VAL A N 1
ATOM 641 C CA . VAL A 1 86 ? 18.248 7.118 -6.150 1.00 80.38 86 VAL A CA 1
ATOM 642 C C . VAL A 1 86 ? 19.610 6.930 -6.803 1.00 80.38 86 VAL A C 1
ATOM 644 O O . VAL A 1 86 ? 19.718 6.234 -7.815 1.00 80.38 86 VAL A O 1
ATOM 647 N N . LYS A 1 87 ? 20.671 7.470 -6.194 1.00 82.38 87 LYS A N 1
ATOM 648 C CA . LYS A 1 87 ? 22.039 7.333 -6.705 1.00 82.38 87 LYS A CA 1
ATOM 649 C C . LYS A 1 87 ? 22.488 5.871 -6.778 1.00 82.38 87 LYS A C 1
ATOM 651 O O . LYS A 1 87 ? 23.170 5.490 -7.729 1.00 82.38 87 LYS A O 1
ATOM 656 N N . ARG A 1 88 ? 22.148 5.062 -5.771 1.00 83.31 88 ARG A N 1
ATOM 657 C CA . ARG A 1 88 ? 22.676 3.700 -5.607 1.00 83.31 88 ARG A CA 1
ATOM 658 C C . ARG A 1 88 ? 21.871 2.629 -6.337 1.00 83.31 88 ARG A C 1
ATOM 660 O O . ARG A 1 88 ? 22.477 1.655 -6.790 1.00 83.31 88 ARG A O 1
ATOM 667 N N . PHE A 1 89 ? 20.552 2.793 -6.412 1.00 82.50 89 PHE A N 1
ATOM 668 C CA . PHE A 1 89 ? 19.631 1.738 -6.838 1.00 82.50 89 PHE A CA 1
ATOM 669 C C . PHE A 1 89 ? 18.715 2.132 -8.000 1.00 82.50 89 PHE A C 1
ATOM 671 O O . PHE A 1 89 ? 18.143 1.239 -8.612 1.00 82.50 89 PHE A O 1
ATOM 678 N N . ARG A 1 90 ? 18.604 3.430 -8.331 1.00 81.00 90 ARG A N 1
ATOM 679 C CA . ARG A 1 90 ? 17.749 3.955 -9.415 1.00 81.00 90 ARG A CA 1
ATOM 680 C C . ARG A 1 90 ? 16.314 3.390 -9.380 1.00 81.00 90 ARG A C 1
ATOM 682 O O . ARG A 1 90 ? 15.878 2.795 -10.363 1.00 81.00 90 ARG A O 1
ATOM 689 N N . PRO A 1 91 ? 15.594 3.535 -8.253 1.00 78.12 91 PRO A N 1
ATOM 690 C CA . PRO A 1 91 ? 14.227 3.056 -8.154 1.00 78.12 91 PRO A CA 1
ATOM 691 C C . PRO A 1 91 ? 13.319 3.811 -9.134 1.00 78.12 91 PRO A C 1
ATOM 693 O O . PRO A 1 91 ? 13.527 4.998 -9.402 1.00 78.12 91 PRO A O 1
ATOM 696 N N . GLY A 1 92 ? 12.299 3.124 -9.638 1.00 71.88 92 GLY A N 1
ATOM 697 C CA . GLY A 1 92 ? 11.210 3.746 -10.376 1.00 71.88 92 GLY A CA 1
ATOM 698 C C . GLY A 1 92 ? 10.383 4.671 -9.478 1.00 71.88 92 GLY A C 1
ATOM 699 O O . GLY A 1 92 ? 10.349 4.485 -8.253 1.00 71.88 92 GLY A O 1
ATOM 700 N N . PRO A 1 93 ? 9.704 5.677 -10.056 1.00 65.12 93 PRO A N 1
ATOM 701 C CA . PRO A 1 93 ? 8.825 6.543 -9.290 1.00 65.12 93 PRO A CA 1
ATOM 702 C C . PRO A 1 93 ? 7.626 5.738 -8.77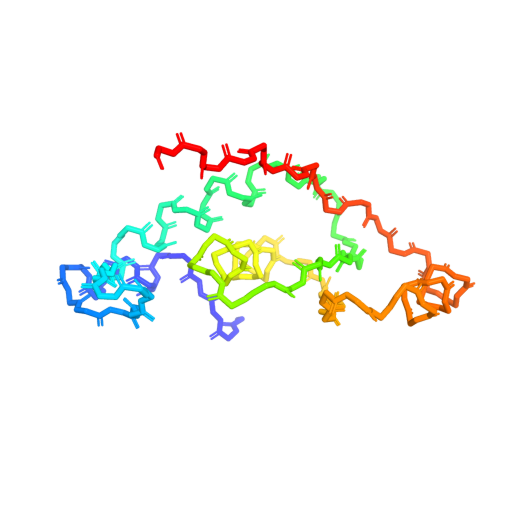4 1.00 65.12 93 PRO A C 1
ATOM 704 O O . PRO A 1 93 ? 6.892 5.138 -9.559 1.00 65.12 93 PRO A O 1
ATOM 707 N N . ALA A 1 94 ? 7.370 5.777 -7.466 1.00 57.72 94 ALA A N 1
ATOM 708 C CA . ALA A 1 94 ? 6.004 5.603 -6.994 1.00 57.72 94 ALA A CA 1
ATOM 709 C C . ALA A 1 94 ? 5.227 6.844 -7.450 1.00 57.72 94 ALA A C 1
ATOM 711 O O . ALA A 1 94 ? 5.702 7.963 -7.259 1.00 57.72 94 ALA A O 1
ATOM 712 N N . GLY A 1 95 ? 4.076 6.670 -8.097 1.00 53.78 95 GLY A N 1
ATOM 713 C CA . GLY A 1 95 ? 3.199 7.773 -8.501 1.00 53.78 95 GLY A CA 1
ATOM 714 C C . GLY A 1 95 ? 3.009 8.872 -7.434 1.00 53.78 95 GLY A C 1
ATOM 715 O O . GLY A 1 95 ? 3.180 8.670 -6.232 1.00 53.78 95 GLY A O 1
ATOM 716 N N . ARG A 1 96 ? 2.710 10.075 -7.930 1.00 48.00 96 ARG A N 1
ATOM 717 C CA . ARG A 1 96 ? 2.760 11.376 -7.240 1.00 48.00 96 ARG A CA 1
ATOM 718 C C . ARG A 1 96 ? 1.856 11.474 -5.994 1.00 48.00 96 ARG A C 1
ATOM 720 O O . ARG A 1 96 ? 0.772 10.910 -5.959 1.00 48.00 96 ARG A O 1
ATOM 727 N N . ARG A 1 97 ? 2.313 12.299 -5.038 1.00 43.00 97 ARG A N 1
ATOM 728 C CA . ARG A 1 97 ? 1.613 12.850 -3.858 1.00 43.00 97 ARG A CA 1
ATOM 729 C C . ARG A 1 97 ? 0.133 13.168 -4.120 1.00 43.00 97 ARG A C 1
ATOM 731 O O . ARG A 1 97 ? -0.159 13.999 -4.981 1.00 43.00 97 ARG A O 1
ATOM 738 N N . GLU A 1 98 ? -0.763 12.586 -3.324 1.00 37.59 98 GLU A N 1
ATOM 739 C CA . GLU A 1 98 ? -2.108 13.135 -3.134 1.00 37.59 98 GLU A CA 1
ATOM 740 C C . GLU A 1 98 ? -1.982 14.479 -2.409 1.00 37.59 98 GLU A C 1
ATOM 742 O O . GLU A 1 98 ? -1.330 14.611 -1.372 1.00 37.59 98 GLU A O 1
ATOM 747 N N . THR A 1 99 ? -2.555 15.503 -3.028 1.00 35.88 99 THR A N 1
ATOM 748 C CA . THR A 1 99 ? -2.719 16.845 -2.482 1.00 35.88 99 THR A CA 1
ATOM 749 C C . THR A 1 99 ? -3.486 16.805 -1.166 1.00 35.88 99 THR A C 1
ATOM 751 O O . THR A 1 99 ? -4.535 16.176 -1.087 1.00 35.88 99 THR A O 1
ATOM 754 N N . ALA A 1 100 ? -2.936 17.518 -0.181 1.00 32.75 100 ALA A N 1
ATOM 755 C CA . ALA A 1 100 ? -3.546 18.029 1.042 1.00 32.75 100 ALA A CA 1
ATOM 756 C C . ALA A 1 100 ? -5.038 17.707 1.245 1.00 32.75 100 ALA A C 1
ATOM 758 O O . ALA A 1 100 ? -5.907 18.245 0.560 1.00 32.75 100 ALA A O 1
ATOM 759 N N . PHE A 1 101 ? -5.327 16.928 2.286 1.00 31.59 101 PHE A N 1
ATOM 760 C CA . PHE A 1 101 ? -6.632 16.956 2.930 1.00 31.59 101 PHE A CA 1
ATOM 761 C C . PHE A 1 101 ? -6.707 18.258 3.742 1.00 31.59 101 PHE A C 1
ATOM 763 O O . PHE A 1 101 ? -6.286 18.319 4.893 1.00 31.59 101 PHE A O 1
ATOM 770 N N . THR A 1 102 ? -7.141 19.343 3.101 1.00 36.06 102 THR A N 1
ATOM 771 C CA . THR A 1 102 ? -7.628 20.529 3.808 1.00 36.06 102 THR A CA 1
ATOM 772 C C . THR A 1 102 ? -9.108 20.310 4.101 1.00 36.06 102 THR A C 1
ATOM 774 O O . THR A 1 102 ? -9.923 20.187 3.187 1.00 36.06 102 THR A O 1
ATOM 777 N N . SER A 1 103 ? -9.454 20.251 5.380 1.00 39.38 103 SER A N 1
ATOM 778 C CA . SER A 1 103 ? -10.765 20.622 5.914 1.00 39.38 103 SER A CA 1
ATOM 779 C C . SER A 1 103 ? -10.530 21.464 7.154 1.00 39.38 103 SER A C 1
ATOM 781 O O . SER A 1 103 ? -9.570 21.140 7.888 1.00 39.38 103 SER A O 1
#

Sequence (103 aa):
MFFSESHLRSFGANPCLVHEGRVSTYAEVAELAKAAARELPAEQQLIAIEMTQTPAAIARYLGTLDAGHAVIPIMTGHEELLALAVKRFRPGPAGRRETAFTS

pLDDT: mean 84.62, std 16.35, range [31.59, 97.81]

Radius of gyration: 14.1 Å; chains: 1; bounding box: 38×35×31 Å

Secondary structure (DSSP, 8-state):
----HHHHHHTTTSEEEEETTEEEEHHHHHHHHHHHHHTS-SS--EEEEEE-SSHHHHHHHHHHHHTT-EEEEEETT-HHHHHHHHHHH-PEEP---------

Foldseek 3Di:
DPAALVVLCVQPQPFDDDDPNDTDHSNRLSVLLCVLLVQDDLDAWEEEQADDSDSNSVSNVRSCVNSNHHYDYDYPPPVVVVVVCCVPGVTDYRDDDDDDPDD